Protein AF-A0A650MRQ8-F1 (afdb_monomer_lite)

Foldseek 3Di:
DDPVVVVVVVVVCVVCVCPPVVLVVVLLVQLLVLQQDADPVLRDHCVQQQWAQDPPCPPRNSDTDGDPVSNVVCCVVCVPSVCCQDPNCSHSVNSSVVSCCQDPVPLVHPCCQACNDVVGPSNCNHPVNVVVVVVVVVVVVVVVVVVVVVVVVVVVVVVVVVVVVVVVVVVVVVVVVVD

pLDDT: mean 86.74, std 8.0, range [51.81, 97.75]

Organism: NCBI:txid137838

Radius of gyration: 34.01 Å; chains: 1; bounding box: 72×33×108 Å

Secondary structure (DSSP, 8-state):
--HHHHHHHHHHHHHHTTTT-HHHHHHHHHHHHHHH--BTTTTB-TGGGTEEE-S-TTTSTT-EEE-HHHHHHHHHH-HHHHHHHHHSTTSHHHHHHHHHIIIIISTT-HHHHHH--TTSTTTTTSHHHHHHHHHHHHHHHHHHHHHHHHHHHHHHHHHHHHHHHHHHHHHHHHHHH--

Structure (mmCIF, N/CA/C/O backbone):
data_AF-A0A650MRQ8-F1
#
_entry.id   AF-A0A650MRQ8-F1
#
loop_
_atom_site.group_PDB
_atom_site.id
_atom_site.type_symbol
_atom_site.label_atom_id
_atom_site.label_alt_id
_atom_site.label_comp_id
_atom_site.label_asym_id
_atom_site.label_entity_id
_atom_site.label_seq_id
_atom_site.pdbx_PDB_ins_code
_atom_site.Cartn_x
_atom_site.Cartn_y
_atom_site.Cartn_z
_atom_site.occupancy
_atom_site.B_iso_or_equiv
_atom_site.auth_seq_id
_atom_site.auth_comp_id
_atom_site.auth_asym_id
_atom_site.auth_atom_id
_atom_site.pdbx_PDB_model_num
ATOM 1 N N . MET A 1 1 ? -9.925 1.455 -35.406 1.00 59.16 1 MET A N 1
ATOM 2 C CA . MET A 1 1 ? -10.640 1.246 -34.131 1.00 59.16 1 MET A CA 1
ATOM 3 C C . MET A 1 1 ? -11.692 2.329 -34.055 1.00 59.16 1 MET A C 1
ATOM 5 O O . MET A 1 1 ? -11.349 3.462 -34.367 1.00 59.16 1 MET A O 1
ATOM 9 N N . SER A 1 2 ? -12.947 1.992 -33.774 1.00 73.56 2 SER A N 1
ATOM 10 C CA . SER A 1 2 ? -13.972 3.020 -33.570 1.00 73.56 2 SER A CA 1
ATOM 11 C C . SER A 1 2 ? -13.848 3.602 -32.161 1.00 73.56 2 SER A C 1
ATOM 13 O O . SER A 1 2 ? -13.494 2.884 -31.225 1.00 73.56 2 SER A O 1
ATOM 15 N N . ASP A 1 3 ? -14.159 4.884 -31.989 1.00 75.38 3 ASP A N 1
ATOM 16 C CA . ASP A 1 3 ? -14.062 5.565 -30.689 1.00 75.38 3 ASP A CA 1
ATOM 17 C C . ASP A 1 3 ? -14.896 4.865 -29.597 1.00 75.38 3 ASP A C 1
ATOM 19 O O . ASP A 1 3 ? -14.503 4.815 -28.434 1.00 75.38 3 ASP A O 1
ATOM 23 N N . SER A 1 4 ? -15.998 4.204 -29.981 1.00 79.12 4 SER A N 1
ATOM 24 C CA . SER A 1 4 ? -16.834 3.403 -29.073 1.00 79.12 4 SER A CA 1
ATOM 25 C C . SER A 1 4 ? -16.131 2.149 -28.532 1.00 79.12 4 SER A C 1
ATOM 27 O O . SER A 1 4 ? -16.379 1.730 -27.398 1.00 79.12 4 SER A O 1
ATOM 29 N N . GLU A 1 5 ? -15.259 1.525 -29.324 1.00 77.81 5 GLU A N 1
ATOM 30 C CA . GLU A 1 5 ? -14.470 0.369 -28.883 1.00 77.81 5 GLU A CA 1
ATOM 31 C C . GLU A 1 5 ? -13.344 0.797 -27.943 1.00 77.81 5 GLU A C 1
ATOM 33 O O . GLU A 1 5 ? -13.083 0.103 -26.960 1.00 77.81 5 GLU A O 1
ATOM 38 N N . ILE A 1 6 ? -12.726 1.952 -28.207 1.00 75.56 6 ILE A N 1
ATOM 39 C CA . ILE A 1 6 ? -11.700 2.544 -27.342 1.00 75.56 6 ILE A CA 1
ATOM 40 C C . ILE A 1 6 ? -12.311 2.876 -25.979 1.00 75.56 6 ILE A C 1
ATOM 42 O O . ILE A 1 6 ? -11.815 2.399 -24.963 1.00 75.56 6 ILE A O 1
ATOM 46 N N . GLU A 1 7 ? -13.454 3.563 -25.949 1.00 83.38 7 GLU A N 1
ATOM 47 C CA . GLU A 1 7 ? -14.122 3.934 -24.697 1.00 83.38 7 GLU A CA 1
ATOM 48 C C . GLU A 1 7 ? -14.546 2.702 -23.872 1.00 83.38 7 GLU A C 1
ATOM 50 O O . GLU A 1 7 ? -14.397 2.663 -22.647 1.00 83.38 7 GLU A O 1
ATOM 55 N N . LYS A 1 8 ? -15.048 1.646 -24.531 1.00 84.75 8 LYS A N 1
ATOM 56 C CA . LYS A 1 8 ? -15.390 0.381 -23.857 1.00 84.75 8 LYS A CA 1
ATOM 57 C C . LYS A 1 8 ? -14.160 -0.318 -23.284 1.00 84.75 8 LYS A C 1
ATOM 59 O O . LYS A 1 8 ? -14.241 -0.871 -22.184 1.00 84.75 8 LYS A O 1
ATOM 64 N N . LEU A 1 9 ? -13.046 -0.324 -24.014 1.00 82.12 9 LEU A N 1
ATOM 65 C CA . LEU A 1 9 ? -11.793 -0.916 -23.551 1.00 82.12 9 LEU A CA 1
ATOM 66 C C . LEU A 1 9 ? -11.188 -0.117 -22.395 1.00 82.12 9 LEU A C 1
ATOM 68 O O . LEU A 1 9 ? -10.756 -0.730 -21.423 1.00 82.12 9 LEU A O 1
ATOM 72 N N . GLU A 1 10 ? -11.236 1.213 -22.439 1.00 77.44 10 GLU A N 1
ATOM 73 C CA . GLU A 1 10 ? -10.787 2.086 -21.350 1.00 77.44 10 GLU A CA 1
ATOM 74 C C . GLU A 1 10 ? -11.612 1.878 -20.081 1.00 77.44 10 GLU A C 1
ATOM 76 O O . GLU A 1 10 ? -11.046 1.615 -19.019 1.00 77.44 10 GLU A O 1
ATOM 81 N N . LYS A 1 11 ? -12.949 1.883 -20.184 1.00 80.50 11 LYS A N 1
ATOM 82 C CA . LYS A 1 11 ? -13.833 1.586 -19.045 1.00 80.50 11 LYS A CA 1
ATOM 83 C C . LYS A 1 11 ? -13.533 0.213 -18.451 1.00 80.50 11 LYS A C 1
ATOM 85 O O . LYS A 1 11 ? -13.416 0.068 -17.235 1.00 80.50 11 LYS A O 1
ATOM 90 N N . LYS A 1 12 ? -13.359 -0.807 -19.294 1.00 77.50 12 LYS A N 1
ATOM 91 C CA . LYS A 1 12 ? -13.051 -2.164 -18.829 1.00 77.50 12 LYS A CA 1
ATOM 92 C C . LYS A 1 12 ? -11.662 -2.252 -18.188 1.00 77.50 12 LYS A C 1
ATOM 94 O O . LYS A 1 12 ? -11.525 -2.899 -17.151 1.00 77.50 12 LYS A O 1
ATOM 99 N N . ALA A 1 13 ? -10.660 -1.574 -18.741 1.00 74.12 13 ALA A N 1
ATOM 100 C CA . ALA A 1 13 ? -9.322 -1.494 -18.162 1.00 74.12 13 ALA A CA 1
ATOM 101 C C . ALA A 1 13 ? -9.339 -0.800 -16.787 1.00 74.12 13 ALA A C 1
ATOM 103 O O . ALA A 1 13 ? -8.726 -1.297 -15.844 1.00 74.12 13 ALA A O 1
ATOM 104 N N . GLN A 1 14 ? -10.118 0.275 -16.633 1.00 72.62 14 GLN A N 1
ATOM 105 C CA . GLN A 1 14 ? -10.279 0.992 -15.363 1.00 72.62 14 GLN A CA 1
ATOM 106 C C . GLN A 1 14 ? -10.925 0.126 -14.273 1.00 72.62 14 GLN A C 1
ATOM 108 O O . GLN A 1 14 ? -10.458 0.139 -13.136 1.00 72.62 14 GLN A O 1
ATOM 113 N N . THR A 1 15 ? -11.931 -0.698 -14.604 1.00 74.31 15 THR A N 1
ATOM 114 C CA . THR A 1 15 ? -12.561 -1.606 -13.617 1.00 74.31 15 THR A CA 1
ATOM 115 C C . THR A 1 15 ? -11.615 -2.678 -13.063 1.00 74.31 15 THR A C 1
ATOM 117 O O . THR A 1 15 ? -11.895 -3.271 -12.022 1.00 74.31 15 THR A O 1
ATOM 120 N N . GLY A 1 16 ? -10.503 -2.949 -13.753 1.00 74.06 16 GLY A N 1
ATOM 121 C CA . GLY A 1 16 ? -9.532 -3.978 -13.383 1.00 74.06 16 GLY A CA 1
ATOM 122 C C . GLY A 1 16 ? -8.241 -3.452 -12.763 1.00 74.06 16 GLY A C 1
ATOM 123 O O . GLY A 1 16 ? -7.461 -4.264 -12.276 1.00 74.06 16 GLY A O 1
ATOM 124 N N . LEU A 1 17 ? -8.005 -2.137 -12.764 1.00 77.19 17 LEU A N 1
ATOM 125 C CA . LEU A 1 17 ? -6.684 -1.571 -12.471 1.00 77.19 17 LEU A CA 1
ATOM 126 C C . LEU A 1 17 ? -6.164 -1.934 -11.073 1.00 77.19 17 LEU A C 1
ATOM 128 O O . LEU A 1 17 ? -4.979 -2.192 -10.898 1.00 77.19 17 LEU A O 1
ATOM 132 N N . LEU A 1 18 ? -7.069 -1.988 -10.096 1.00 81.06 18 LEU A N 1
ATOM 133 C CA . LEU A 1 18 ? -6.774 -2.349 -8.706 1.00 81.06 18 LEU A CA 1
ATOM 134 C C . LEU A 1 18 ? -7.295 -3.745 -8.338 1.00 81.06 18 LEU A C 1
ATOM 136 O O . LEU A 1 18 ? -7.202 -4.183 -7.190 1.00 81.06 18 LEU A O 1
ATOM 140 N N . LYS A 1 19 ? -7.879 -4.461 -9.304 1.00 78.44 19 LYS A N 1
ATOM 141 C CA . LYS A 1 19 ? -8.434 -5.789 -9.065 1.00 78.44 19 LYS A CA 1
ATOM 142 C C . LYS A 1 19 ? -7.295 -6.748 -8.736 1.00 78.44 19 LYS A C 1
ATOM 144 O O . LYS A 1 19 ? -6.316 -6.832 -9.469 1.00 78.44 19 LYS A O 1
ATOM 149 N N . ASN A 1 20 ? -7.462 -7.515 -7.661 1.00 80.31 20 ASN A N 1
ATOM 150 C 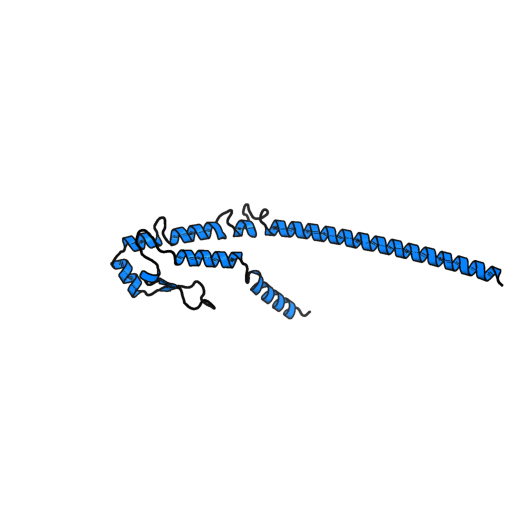CA . ASN A 1 20 ? -6.457 -8.437 -7.125 1.00 80.31 20 ASN A CA 1
ATOM 151 C C . ASN A 1 20 ? -5.161 -7.778 -6.639 1.00 80.31 20 ASN A C 1
ATOM 153 O O . ASN A 1 20 ? -4.210 -8.514 -6.354 1.00 80.31 20 ASN A O 1
ATOM 157 N N . ASP A 1 21 ? -5.120 -6.455 -6.4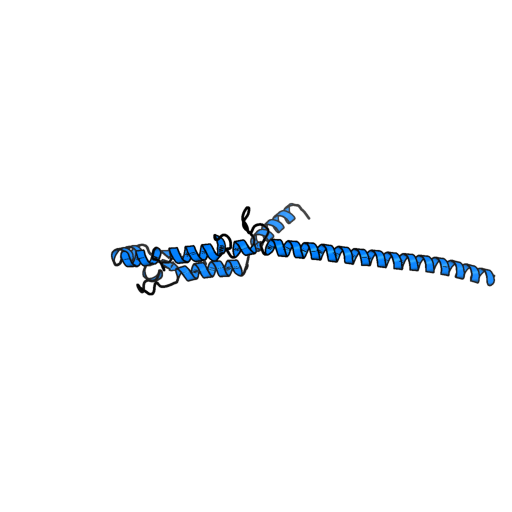69 1.00 85.94 21 ASP A N 1
ATOM 158 C CA . ASP A 1 21 ? -3.998 -5.823 -5.785 1.00 85.94 21 ASP A CA 1
ATOM 159 C C . ASP A 1 21 ? -3.825 -6.495 -4.412 1.00 85.94 21 ASP A C 1
ATOM 161 O O . ASP A 1 21 ? -4.759 -6.588 -3.609 1.00 85.94 21 ASP A O 1
ATOM 165 N N . SER A 1 22 ? -2.660 -7.107 -4.198 1.00 87.31 22 SER A N 1
ATOM 166 C CA . SER A 1 22 ? -2.399 -7.895 -2.992 1.00 87.31 22 SER A CA 1
ATOM 167 C C . SER A 1 22 ? -2.381 -7.015 -1.754 1.00 87.31 22 SER A C 1
ATOM 169 O O . SER A 1 22 ? -2.783 -7.457 -0.686 1.00 87.31 22 SER A O 1
ATOM 171 N N . TYR A 1 23 ? -1.938 -5.767 -1.897 1.00 87.94 23 TYR A N 1
ATOM 172 C CA . TYR A 1 23 ? -1.869 -4.835 -0.793 1.00 87.94 23 TYR A CA 1
ATOM 173 C C . TYR A 1 23 ? -3.270 -4.370 -0.373 1.00 87.94 23 TYR A C 1
ATOM 175 O O . TYR A 1 23 ? -3.578 -4.406 0.814 1.00 87.94 23 TYR A O 1
ATOM 183 N N . LEU A 1 24 ? -4.143 -4.004 -1.317 1.00 88.69 24 LEU A N 1
ATOM 184 C CA . LEU A 1 24 ? -5.525 -3.615 -1.006 1.00 88.69 24 LEU A CA 1
ATOM 185 C C . LEU A 1 24 ? -6.334 -4.770 -0.413 1.00 88.69 24 LEU A C 1
ATOM 187 O O . LEU A 1 24 ? -7.133 -4.543 0.493 1.00 88.69 24 LEU A O 1
ATOM 191 N N . ARG A 1 25 ? -6.107 -6.002 -0.885 1.00 88.12 25 ARG A N 1
ATOM 192 C CA . ARG A 1 25 ? -6.708 -7.197 -0.276 1.00 88.12 25 ARG A CA 1
ATOM 193 C C . ARG A 1 25 ? -6.240 -7.389 1.162 1.00 88.12 25 ARG A C 1
ATOM 195 O O . ARG A 1 25 ? -7.083 -7.466 2.044 1.00 88.12 25 ARG A O 1
ATOM 202 N N . ASN A 1 26 ? -4.929 -7.357 1.399 1.00 89.50 26 ASN A N 1
ATOM 203 C CA . ASN A 1 26 ? -4.382 -7.479 2.751 1.00 89.50 26 ASN A CA 1
ATOM 204 C C . ASN A 1 26 ? -4.891 -6.362 3.670 1.00 89.50 26 ASN A C 1
ATOM 206 O O . ASN A 1 26 ? -5.280 -6.637 4.793 1.00 89.50 26 ASN A O 1
ATOM 210 N N . PHE A 1 27 ? -4.963 -5.120 3.184 1.00 90.88 27 PHE A N 1
ATOM 211 C CA . PHE A 1 27 ? -5.512 -4.010 3.960 1.00 90.88 27 PHE A CA 1
ATOM 212 C C . PHE A 1 27 ? -6.981 -4.250 4.346 1.00 90.88 27 PHE A C 1
ATOM 214 O O . PHE A 1 27 ? -7.354 -4.060 5.502 1.00 90.88 27 PHE A O 1
ATOM 221 N N . ALA A 1 28 ? -7.819 -4.699 3.407 1.00 89.31 28 ALA A N 1
ATOM 222 C CA . ALA A 1 28 ? -9.203 -5.052 3.715 1.00 89.31 28 ALA A CA 1
ATOM 223 C C . ALA A 1 28 ? -9.287 -6.204 4.735 1.00 89.31 28 ALA A C 1
ATOM 225 O O . ALA A 1 28 ? -10.111 -6.153 5.648 1.00 89.31 28 ALA A O 1
ATOM 226 N N . ASP A 1 29 ? -8.416 -7.207 4.617 1.00 88.31 29 ASP A N 1
ATOM 227 C CA . ASP A 1 29 ? -8.350 -8.336 5.545 1.00 88.31 29 ASP A CA 1
ATOM 228 C C . ASP A 1 29 ? -7.882 -7.911 6.948 1.00 88.31 29 ASP A C 1
ATOM 230 O O . ASP A 1 29 ? -8.484 -8.334 7.933 1.00 88.31 29 ASP A O 1
ATOM 234 N N . ASP A 1 30 ? -6.902 -7.011 7.062 1.00 90.00 30 ASP A N 1
ATOM 235 C CA . ASP A 1 30 ? -6.425 -6.451 8.336 1.00 90.00 30 ASP A CA 1
ATOM 236 C C . ASP A 1 30 ? -7.535 -5.651 9.049 1.00 90.00 30 ASP A C 1
ATOM 238 O O . ASP A 1 30 ? -7.745 -5.768 10.266 1.00 90.00 30 ASP A O 1
ATOM 242 N N . MET A 1 31 ? -8.317 -4.881 8.284 1.00 89.62 31 MET A N 1
ATOM 243 C CA . MET A 1 31 ? -9.486 -4.159 8.801 1.00 89.62 31 MET A CA 1
ATOM 244 C C . MET A 1 31 ? -10.572 -5.121 9.296 1.00 89.62 31 MET A C 1
ATOM 246 O O . MET A 1 31 ? -11.121 -4.932 10.384 1.00 89.62 31 MET A O 1
ATOM 250 N N . LYS A 1 32 ? -10.854 -6.189 8.541 1.00 87.62 32 LYS A N 1
ATOM 251 C CA . LYS A 1 32 ? -11.800 -7.233 8.957 1.00 87.62 32 LYS A CA 1
ATOM 252 C C . LYS A 1 32 ? -11.323 -7.970 10.203 1.00 87.62 32 LYS A C 1
ATOM 254 O O . LYS A 1 32 ? -12.114 -8.183 11.119 1.00 87.62 32 LYS A O 1
ATOM 259 N N . LEU A 1 33 ? -10.042 -8.326 10.263 1.00 86.69 33 LEU A N 1
ATOM 260 C CA . LEU A 1 33 ? -9.462 -9.018 11.406 1.00 86.69 33 LEU A CA 1
ATOM 261 C C . LEU A 1 33 ? -9.625 -8.181 12.675 1.00 86.69 33 LEU A C 1
ATOM 263 O O . LEU A 1 33 ? -10.035 -8.715 13.704 1.00 86.69 33 LEU A O 1
ATOM 267 N N . THR A 1 34 ? -9.409 -6.866 12.579 1.00 87.62 34 THR A N 1
ATOM 268 C CA . THR A 1 34 ? -9.594 -5.928 13.696 1.00 87.62 34 THR A CA 1
ATOM 269 C C . THR A 1 34 ? -11.001 -6.014 14.295 1.00 87.62 34 THR A C 1
ATOM 271 O O . THR A 1 34 ? -11.140 -6.077 15.518 1.00 87.62 34 THR A O 1
ATOM 274 N N . MET A 1 35 ? -12.034 -6.097 13.451 1.00 83.69 35 MET A N 1
ATOM 275 C CA . MET A 1 35 ? -13.431 -6.256 13.877 1.00 83.69 35 MET A CA 1
ATOM 276 C C . MET A 1 35 ? -13.702 -7.607 14.557 1.00 83.69 35 MET A C 1
ATOM 278 O O . MET A 1 35 ? -14.554 -7.699 15.432 1.00 83.69 35 MET A O 1
ATOM 282 N N . THR A 1 36 ? -12.963 -8.658 14.207 1.00 77.62 36 THR A N 1
ATOM 283 C CA . THR A 1 36 ? -13.108 -9.983 14.838 1.00 77.62 36 THR A CA 1
ATOM 284 C C . THR A 1 36 ? -12.290 -10.150 16.123 1.00 77.62 36 THR A C 1
ATOM 286 O O . THR A 1 36 ? -12.403 -11.175 16.794 1.00 77.62 36 THR A O 1
AT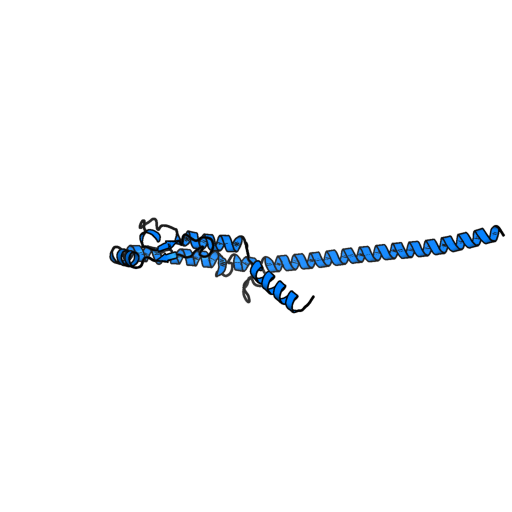OM 289 N N . THR A 1 37 ? -11.459 -9.166 16.495 1.00 70.00 37 THR A N 1
ATOM 290 C CA . THR A 1 37 ? -10.626 -9.287 17.699 1.00 70.00 37 THR A CA 1
ATOM 291 C C . THR A 1 37 ? -11.461 -9.224 18.980 1.00 70.00 37 THR A C 1
ATOM 293 O O . THR A 1 37 ? -12.278 -8.328 19.179 1.00 70.00 37 THR A O 1
ATOM 296 N N . MET A 1 38 ? -11.236 -10.190 19.873 1.00 68.69 38 MET A N 1
ATOM 297 C CA . MET A 1 38 ? -11.818 -10.204 21.215 1.00 68.69 38 MET A CA 1
ATOM 298 C C . MET A 1 38 ? -11.054 -9.242 22.125 1.00 68.69 38 MET A C 1
ATOM 300 O O . MET A 1 38 ? -9.827 -9.138 22.043 1.00 68.69 38 MET A O 1
ATOM 304 N N . LEU A 1 39 ? -11.764 -8.569 23.030 1.00 67.06 39 LEU A N 1
ATOM 305 C CA . LEU A 1 39 ? -11.114 -7.761 24.052 1.00 67.06 39 LEU A CA 1
ATOM 306 C C . LEU A 1 39 ? -10.787 -8.643 25.260 1.00 67.06 39 LEU A C 1
ATOM 308 O O . LEU A 1 39 ? -11.667 -9.033 26.025 1.00 67.06 39 LEU A O 1
ATOM 312 N N . GLU A 1 40 ? -9.504 -8.980 25.416 1.00 63.53 40 GLU A N 1
ATOM 313 C CA . GLU A 1 40 ? -9.024 -9.963 26.400 1.00 63.53 40 GLU A CA 1
ATOM 314 C C . GLU A 1 40 ? -9.432 -9.635 27.843 1.00 63.53 40 GLU A C 1
ATOM 316 O O . GLU A 1 40 ? -9.727 -10.534 28.625 1.00 63.53 40 GLU A O 1
ATOM 321 N N . LYS A 1 41 ? -9.502 -8.344 28.196 1.00 60.62 41 LYS A N 1
ATOM 322 C CA . LYS A 1 41 ? -9.853 -7.888 29.550 1.00 60.62 41 LYS A CA 1
ATOM 323 C C . LYS A 1 41 ? -11.315 -8.106 29.934 1.00 60.62 41 LYS A C 1
ATOM 325 O O . LYS A 1 41 ? -11.592 -8.267 31.118 1.00 60.62 41 LYS A O 1
ATOM 330 N N . SER A 1 42 ? -12.239 -8.069 28.977 1.00 64.06 42 SER A N 1
ATOM 331 C CA . SER A 1 42 ? -13.678 -8.229 29.232 1.00 64.06 42 SER A CA 1
ATOM 332 C C . SER A 1 42 ? -14.232 -9.554 28.706 1.00 64.06 42 SER A C 1
ATOM 334 O O . SER A 1 42 ? -15.355 -9.918 29.044 1.00 64.06 42 SER A O 1
ATOM 336 N N . GLY A 1 43 ? -13.476 -10.285 27.876 1.00 69.56 43 GLY A N 1
ATOM 337 C CA . GLY A 1 43 ? -13.937 -11.509 27.213 1.00 69.56 43 GLY A CA 1
ATOM 338 C C . GLY A 1 43 ? -15.102 -11.279 26.239 1.00 69.56 43 GLY A C 1
ATOM 339 O O . GLY A 1 43 ? -15.730 -12.246 25.790 1.00 69.56 43 GLY A O 1
ATOM 340 N N . LEU A 1 44 ? -15.409 -10.013 25.933 1.00 77.38 44 LEU A N 1
ATOM 341 C CA . LEU A 1 44 ? -16.448 -9.598 24.999 1.00 77.38 44 LEU A CA 1
ATOM 342 C C . LEU A 1 44 ? -15.889 -9.594 23.572 1.00 77.38 44 LEU A C 1
ATOM 344 O O . LEU A 1 44 ? -14.756 -9.175 23.321 1.00 77.38 44 LEU A O 1
ATOM 348 N N . SER A 1 45 ? -16.707 -10.068 22.639 1.00 83.19 45 SER A N 1
ATOM 349 C CA . SER A 1 45 ? -16.470 -10.009 21.197 1.00 83.19 45 SER A CA 1
ATOM 350 C C . SER A 1 45 ? -17.688 -9.390 20.515 1.00 83.19 45 SER A C 1
ATOM 352 O O . SER A 1 45 ? -18.779 -9.399 21.087 1.00 83.19 45 SER A O 1
ATOM 354 N N . LEU A 1 46 ? -17.513 -8.879 19.293 1.00 85.75 46 LEU A N 1
ATOM 355 C CA . LEU A 1 46 ? -18.616 -8.328 18.498 1.00 85.75 46 LEU A CA 1
ATOM 356 C C . LEU A 1 46 ? -19.761 -9.335 18.310 1.00 85.75 46 LEU A C 1
ATOM 358 O O . LEU A 1 46 ? -20.925 -8.988 18.483 1.00 85.75 46 LEU A O 1
ATOM 362 N N . GLU A 1 47 ? -19.430 -10.602 18.072 1.00 86.50 47 GLU A N 1
ATOM 363 C CA . GLU A 1 47 ? -20.426 -11.665 17.890 1.00 86.50 47 GLU A CA 1
ATOM 364 C C . GLU A 1 47 ? -21.295 -11.866 19.141 1.00 86.50 47 GLU A C 1
ATOM 366 O O . GLU A 1 47 ? -22.513 -12.019 19.049 1.00 86.50 47 GLU A O 1
ATOM 371 N N . LYS A 1 48 ? -20.690 -11.791 20.338 1.00 84.94 48 LYS A N 1
ATOM 372 C CA . LYS A 1 48 ? -21.415 -11.932 21.613 1.00 84.94 48 LYS A CA 1
ATOM 373 C C . LYS A 1 48 ? -22.410 -10.803 21.862 1.00 84.94 48 LYS A C 1
ATOM 375 O O . LYS A 1 48 ? -23.356 -11.005 22.613 1.00 84.94 48 LYS A O 1
ATOM 380 N N . ILE A 1 49 ? -22.200 -9.645 21.243 1.00 88.25 49 ILE A N 1
ATOM 381 C CA . ILE A 1 49 ? -23.064 -8.468 21.383 1.00 88.25 49 ILE A CA 1
ATOM 382 C C . ILE A 1 49 ? -24.003 -8.303 20.179 1.00 88.25 49 ILE A C 1
ATOM 384 O O . ILE A 1 49 ? -24.588 -7.243 19.999 1.00 88.25 49 ILE A O 1
ATOM 388 N N . GLY A 1 50 ? -24.138 -9.334 19.338 1.00 87.00 50 GLY A N 1
ATOM 389 C CA . GLY A 1 50 ? -25.066 -9.336 18.206 1.00 87.00 50 GLY A CA 1
ATOM 390 C C . GLY A 1 50 ? -24.510 -8.760 16.903 1.00 87.00 50 GLY A C 1
ATOM 391 O O . GLY A 1 50 ? -25.263 -8.628 15.943 1.00 87.00 50 GLY A O 1
ATOM 392 N N . ILE A 1 51 ? -23.217 -8.438 16.821 1.00 89.50 51 ILE A N 1
ATOM 393 C CA . ILE A 1 51 ? -22.575 -7.952 15.593 1.00 89.50 51 ILE A CA 1
ATOM 394 C C . ILE A 1 51 ? -21.810 -9.109 14.950 1.00 89.50 51 ILE A C 1
ATOM 396 O O . ILE A 1 51 ? -20.705 -9.454 15.369 1.00 89.50 51 ILE A O 1
ATOM 400 N N . ASN A 1 52 ? -22.401 -9.703 13.916 1.00 88.25 52 ASN A N 1
ATOM 401 C CA . ASN A 1 52 ? -21.876 -10.901 13.261 1.00 88.25 52 ASN A CA 1
ATOM 402 C C . ASN A 1 52 ? -21.359 -10.582 11.855 1.00 88.25 52 ASN A C 1
ATOM 404 O O . ASN A 1 52 ? -21.988 -9.791 11.148 1.00 88.25 52 ASN A O 1
ATOM 408 N N . PRO A 1 53 ? -20.242 -11.182 11.413 1.00 86.81 53 PRO A N 1
ATOM 409 C CA . PRO A 1 53 ? -19.811 -11.071 10.026 1.00 86.81 53 PRO A CA 1
ATOM 410 C C . PRO A 1 53 ? -20.830 -11.739 9.093 1.00 86.81 53 PRO A C 1
ATOM 412 O O . PRO A 1 53 ? -21.405 -12.775 9.419 1.00 86.81 53 PRO A O 1
ATOM 415 N N . VAL A 1 54 ? -21.037 -11.155 7.914 1.00 88.12 54 VAL A N 1
ATOM 416 C CA . VAL A 1 54 ? -21.872 -11.757 6.867 1.00 88.12 54 VAL A CA 1
ATOM 417 C C . VAL A 1 54 ? -21.187 -13.008 6.302 1.00 88.12 54 VAL A C 1
ATOM 419 O O . VAL A 1 54 ? -19.997 -12.979 5.990 1.00 88.12 54 VAL A O 1
ATOM 422 N N . GLU A 1 55 ? -21.947 -14.094 6.132 1.00 84.44 55 GLU A N 1
ATOM 423 C CA . GLU A 1 55 ? -21.447 -15.366 5.582 1.00 84.44 55 GLU A CA 1
ATOM 424 C C . GLU A 1 55 ? -21.136 -15.302 4.075 1.00 84.44 55 GLU A C 1
ATOM 426 O O . GLU A 1 55 ? -20.326 -16.077 3.567 1.00 84.44 55 GLU A O 1
ATOM 431 N N . ASP A 1 56 ? -21.765 -14.382 3.334 1.00 85.94 56 ASP A N 1
ATOM 432 C CA . ASP A 1 56 ? -21.487 -14.189 1.910 1.00 85.94 56 ASP A CA 1
ATOM 433 C C . ASP A 1 56 ? -20.157 -13.452 1.675 1.00 85.94 56 ASP A C 1
ATOM 435 O O . ASP A 1 56 ? -20.082 -12.228 1.538 1.00 85.94 56 ASP A O 1
ATOM 439 N N . TYR A 1 57 ? -19.094 -14.238 1.532 1.00 81.12 57 TYR A N 1
ATOM 440 C CA . TYR A 1 57 ? -17.756 -13.767 1.173 1.00 81.12 57 TYR A CA 1
ATOM 441 C C . TYR A 1 57 ? -17.573 -13.445 -0.320 1.00 81.12 57 TYR A C 1
ATOM 443 O O . TYR A 1 57 ? -16.488 -13.017 -0.716 1.00 81.12 57 TYR A O 1
ATOM 451 N N . SER A 1 58 ? -18.583 -13.659 -1.168 1.00 80.62 58 SER A N 1
ATOM 452 C CA . SER A 1 58 ? -18.472 -13.437 -2.615 1.00 80.62 58 SER A CA 1
ATOM 453 C C . SER A 1 58 ? -18.885 -12.027 -3.025 1.00 80.62 58 SER A C 1
ATOM 455 O O . SER A 1 58 ? -18.186 -11.397 -3.822 1.00 80.62 58 SER A O 1
ATOM 457 N N . THR A 1 59 ? -19.977 -11.507 -2.455 1.00 80.75 59 THR A N 1
ATOM 458 C CA . THR A 1 59 ? -20.488 -10.167 -2.786 1.00 80.75 59 THR A CA 1
ATOM 459 C C . THR A 1 59 ? -20.545 -9.219 -1.594 1.00 80.75 59 THR A C 1
ATOM 461 O O . THR A 1 59 ? -20.494 -8.006 -1.787 1.00 80.75 59 THR A O 1
ATOM 464 N N . GLN A 1 60 ? -20.573 -9.749 -0.369 1.00 82.25 60 GLN A N 1
ATOM 465 C CA . GLN A 1 60 ? -20.740 -8.981 0.870 1.00 82.25 60 GLN A CA 1
ATOM 466 C C . GLN A 1 60 ? -19.546 -9.136 1.823 1.00 82.25 60 GLN A C 1
ATOM 468 O O . GLN A 1 60 ? -19.647 -8.911 3.030 1.00 82.25 60 GLN A O 1
ATOM 473 N N . ASN A 1 61 ? -18.383 -9.490 1.274 1.00 81.25 61 ASN A N 1
ATOM 474 C CA . ASN A 1 61 ? -17.172 -9.722 2.044 1.00 81.25 61 ASN A CA 1
ATOM 475 C C . ASN A 1 61 ? -16.775 -8.487 2.871 1.00 81.25 61 ASN A C 1
ATOM 477 O O . ASN A 1 61 ? -16.436 -7.445 2.314 1.00 81.25 61 ASN A O 1
ATOM 481 N N . GLY A 1 62 ? -16.762 -8.631 4.198 1.00 78.94 62 GLY A N 1
ATOM 482 C CA . GLY A 1 62 ? -16.413 -7.546 5.122 1.00 78.94 62 GLY A CA 1
ATOM 483 C C . GLY A 1 62 ? -17.596 -6.734 5.640 1.00 78.94 62 GLY A C 1
ATOM 484 O O . GLY A 1 62 ? -17.380 -5.811 6.421 1.00 78.94 62 GLY A O 1
ATOM 485 N N . LEU A 1 63 ? -18.827 -7.083 5.258 1.00 87.81 63 LEU A N 1
ATOM 486 C CA . LEU A 1 63 ? -20.026 -6.558 5.900 1.00 87.81 63 LEU A CA 1
ATOM 487 C C . LEU A 1 63 ? -20.340 -7.314 7.195 1.00 87.81 63 LEU A C 1
ATOM 489 O O . LEU A 1 63 ? -19.976 -8.479 7.369 1.00 87.81 63 LEU A O 1
ATOM 493 N N . PHE A 1 64 ? -21.046 -6.626 8.088 1.00 89.00 64 PHE A N 1
ATOM 494 C CA . PHE A 1 64 ? -21.523 -7.158 9.358 1.00 89.00 64 PHE A CA 1
ATOM 495 C C . PHE A 1 64 ? -23.033 -6.945 9.462 1.00 89.00 64 PHE A C 1
ATOM 497 O O . PHE A 1 64 ? -23.546 -5.895 9.072 1.00 89.00 64 PHE A O 1
ATOM 504 N N . THR A 1 65 ? -23.736 -7.937 9.997 1.00 91.00 65 THR A N 1
ATOM 505 C CA . THR A 1 65 ? -25.144 -7.841 10.393 1.00 91.00 65 THR A CA 1
ATOM 506 C C . THR A 1 65 ? -25.244 -7.513 11.873 1.00 91.00 65 THR A C 1
ATOM 508 O O . THR A 1 65 ? -24.437 -8.006 12.663 1.00 91.00 65 THR A O 1
ATOM 511 N N . ILE A 1 66 ? -26.257 -6.734 12.245 1.00 92.75 66 ILE A N 1
ATOM 512 C CA . ILE A 1 66 ? -26.493 -6.313 13.625 1.00 92.75 66 ILE A CA 1
ATOM 513 C C . ILE A 1 66 ? -27.834 -6.882 14.091 1.00 92.75 66 ILE A C 1
ATOM 515 O O . ILE A 1 66 ? -28.862 -6.647 13.463 1.00 92.75 66 ILE A O 1
ATOM 519 N N . ASP A 1 67 ? -27.798 -7.635 15.184 1.00 94.06 67 ASP A N 1
ATOM 520 C CA . ASP A 1 67 ? -28.958 -8.061 15.964 1.00 94.06 67 ASP A CA 1
ATOM 521 C C . ASP A 1 67 ? -29.228 -6.993 17.035 1.00 94.06 67 ASP A C 1
ATOM 523 O O . ASP A 1 67 ? -28.536 -6.928 18.054 1.00 94.06 67 ASP A O 1
ATOM 527 N N . GLU A 1 68 ? -30.178 -6.099 16.750 1.00 92.25 68 GLU A N 1
ATOM 528 C CA . GLU A 1 68 ? -30.468 -4.922 17.578 1.00 92.25 68 GLU A CA 1
ATOM 529 C C . GLU A 1 68 ? -30.920 -5.300 18.994 1.00 92.25 68 GLU A C 1
ATOM 531 O O . GLU A 1 68 ? -30.461 -4.688 19.958 1.00 92.25 68 GLU A O 1
ATOM 536 N N . ASP A 1 69 ? -31.742 -6.341 19.141 1.00 93.88 69 ASP A N 1
ATOM 537 C CA . ASP A 1 69 ? -32.264 -6.779 20.440 1.00 93.88 69 ASP A CA 1
ATOM 538 C C . ASP A 1 69 ? -31.143 -7.317 21.339 1.00 93.88 69 ASP A C 1
ATOM 540 O O . ASP A 1 69 ? -31.059 -6.983 22.528 1.00 93.88 69 ASP A O 1
ATOM 544 N N . LYS A 1 70 ? -30.230 -8.119 20.770 1.00 92.31 70 LYS A N 1
ATOM 545 C CA . LYS A 1 70 ? -29.049 -8.602 21.503 1.00 92.31 70 LYS A CA 1
ATOM 546 C C . LYS A 1 70 ? -28.085 -7.478 21.837 1.00 92.31 70 LYS A C 1
ATOM 548 O O . LYS A 1 70 ? -27.534 -7.472 22.937 1.00 92.31 70 LYS A O 1
ATOM 553 N N . LEU A 1 71 ? -27.876 -6.545 20.911 1.00 90.94 71 LEU A N 1
ATOM 554 C CA . LEU A 1 71 ? -26.989 -5.412 21.139 1.00 90.94 71 LEU A CA 1
ATOM 555 C C . LEU A 1 71 ? -27.519 -4.518 22.263 1.00 90.94 71 LEU A C 1
ATOM 557 O O . LEU A 1 71 ? -26.755 -4.157 23.156 1.00 90.94 71 LEU A O 1
ATOM 561 N N . LEU A 1 72 ? -28.816 -4.207 2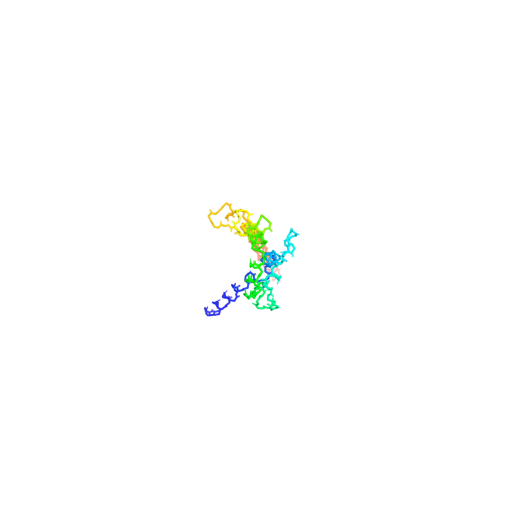2.257 1.00 91.94 72 LEU A N 1
ATOM 562 C CA . LEU A 1 72 ? -29.466 -3.441 23.321 1.00 91.94 72 LEU A CA 1
ATOM 563 C C . LEU A 1 72 ? -29.353 -4.157 24.668 1.00 91.94 72 LEU A C 1
ATOM 565 O O . LEU A 1 72 ? -28.894 -3.553 25.635 1.00 91.94 72 LEU A O 1
ATOM 569 N N . SER A 1 73 ? -29.659 -5.455 24.709 1.00 92.00 73 SER A N 1
ATOM 570 C CA . SER A 1 73 ? -29.531 -6.261 25.931 1.00 92.00 73 SER A CA 1
ATOM 571 C C . SER A 1 73 ? -28.092 -6.261 26.466 1.00 92.00 73 SER A C 1
ATOM 573 O O . SER A 1 73 ? -27.867 -6.045 27.653 1.00 92.00 73 SER A O 1
ATOM 575 N N . ALA A 1 74 ? -27.093 -6.418 25.592 1.00 88.94 74 ALA A N 1
ATOM 576 C CA . ALA A 1 74 ? -25.683 -6.395 25.981 1.00 88.94 74 ALA A CA 1
ATOM 577 C C . ALA A 1 74 ? -25.225 -5.019 26.505 1.00 88.94 74 ALA A C 1
ATOM 579 O O . ALA A 1 74 ? -24.380 -4.947 27.402 1.00 88.94 74 ALA A O 1
ATOM 580 N N . ILE A 1 75 ? -25.773 -3.927 25.959 1.00 90.06 75 ILE A N 1
ATOM 581 C CA . ILE A 1 75 ? -25.523 -2.561 26.440 1.00 90.06 75 ILE A CA 1
ATOM 582 C C . ILE A 1 75 ? -26.145 -2.350 27.822 1.00 90.06 75 ILE A C 1
ATOM 584 O O . ILE A 1 75 ? -25.506 -1.737 28.675 1.00 90.06 75 ILE A O 1
ATOM 588 N N . GLU A 1 76 ? -27.359 -2.846 28.055 1.00 91.69 76 GLU A N 1
ATOM 589 C CA . GLU A 1 76 ? -28.037 -2.739 29.352 1.00 91.69 76 GLU A CA 1
ATOM 590 C C . GLU A 1 76 ? -27.345 -3.575 30.437 1.00 91.69 76 GLU A C 1
ATOM 592 O O . GLU A 1 76 ? -27.176 -3.105 31.563 1.00 91.69 76 GLU A O 1
ATOM 597 N N . GLU A 1 77 ? -26.895 -4.786 30.100 1.00 90.25 77 GLU A N 1
ATOM 598 C CA . GLU A 1 77 ? -26.220 -5.689 31.036 1.00 90.25 77 GLU A CA 1
ATOM 599 C C . GLU A 1 77 ? -24.804 -5.225 31.407 1.00 90.25 77 GLU A C 1
ATOM 601 O O . GLU A 1 77 ? -24.385 -5.383 32.557 1.00 90.25 77 GLU A O 1
ATOM 606 N N . ASN A 1 78 ? -24.040 -4.676 30.454 1.00 86.81 78 ASN A N 1
ATOM 607 C CA . ASN A 1 78 ? -22.649 -4.280 30.689 1.00 86.81 78 ASN A CA 1
ATOM 608 C C . ASN A 1 78 ? -22.226 -3.026 29.896 1.00 86.81 78 ASN A C 1
ATOM 610 O O . ASN A 1 78 ? -21.368 -3.105 29.006 1.00 86.81 78 ASN A O 1
ATOM 614 N N . PRO A 1 79 ? -22.756 -1.841 30.240 1.00 88.94 79 PRO A N 1
ATOM 615 C CA . PRO A 1 79 ? -22.485 -0.611 29.497 1.00 88.94 79 PRO A CA 1
ATOM 616 C C . PRO A 1 79 ? -21.001 -0.218 29.520 1.00 88.94 79 PRO A C 1
ATOM 618 O O . PRO A 1 79 ? -20.456 0.215 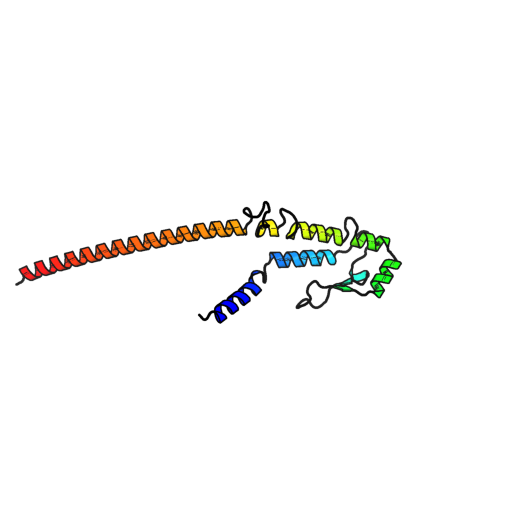28.501 1.00 88.94 79 PRO A O 1
ATOM 621 N N . ASP A 1 80 ? -20.317 -0.408 30.652 1.00 88.56 80 ASP A N 1
ATOM 622 C CA . ASP A 1 80 ? -18.891 -0.095 30.786 1.00 88.56 80 ASP A CA 1
ATOM 623 C C . ASP A 1 80 ? -18.019 -1.037 29.942 1.00 88.56 80 ASP A C 1
ATOM 625 O O . ASP A 1 80 ? -17.073 -0.591 29.288 1.00 88.56 80 ASP A O 1
ATOM 629 N N . GLY A 1 81 ? -18.362 -2.328 29.889 1.00 87.06 81 GLY A N 1
ATOM 630 C CA . GLY A 1 81 ? -17.678 -3.315 29.056 1.00 87.06 81 GLY A CA 1
ATOM 631 C C . GLY A 1 81 ? -17.831 -3.037 27.562 1.00 87.06 81 GLY A C 1
ATOM 632 O O . GLY A 1 81 ? -16.850 -3.146 26.825 1.00 87.06 81 GLY A O 1
ATOM 633 N N . ILE A 1 82 ? -19.022 -2.623 27.114 1.00 88.25 82 ILE A N 1
ATOM 634 C CA . ILE A 1 82 ? -19.261 -2.208 25.722 1.00 88.25 82 ILE A CA 1
ATOM 635 C C . ILE A 1 82 ? -18.505 -0.918 25.397 1.00 88.25 82 ILE A C 1
ATOM 637 O O . ILE A 1 82 ? -17.879 -0.805 24.341 1.00 88.25 82 ILE A O 1
ATOM 641 N N . LYS A 1 83 ? -18.504 0.054 26.312 1.00 88.56 83 LYS A N 1
ATOM 642 C CA . LYS A 1 83 ? -17.743 1.292 26.134 1.00 88.56 83 LYS A CA 1
ATOM 643 C C . LYS A 1 83 ? -16.248 1.014 25.979 1.00 88.56 83 LYS A C 1
ATOM 645 O O . LYS A 1 83 ? -15.631 1.584 25.081 1.00 88.56 83 LYS A O 1
ATOM 650 N N . GLU A 1 84 ? -15.681 0.134 26.800 1.00 88.75 84 GLU A N 1
ATOM 651 C CA . GLU A 1 84 ? -14.281 -0.284 26.670 1.00 88.75 84 GLU A CA 1
ATOM 652 C C . GLU A 1 84 ? -14.048 -1.081 25.373 1.00 88.75 84 GLU A C 1
ATOM 654 O O . GLU A 1 84 ? -13.029 -0.880 24.713 1.00 88.75 84 GLU A O 1
ATOM 659 N N . LEU A 1 85 ? -15.014 -1.908 24.946 1.00 87.81 85 LEU A N 1
ATOM 660 C CA . LEU A 1 85 ? -14.962 -2.650 23.680 1.00 87.81 85 LEU A CA 1
ATOM 661 C C . LEU A 1 85 ? -14.770 -1.750 22.462 1.00 87.81 85 LEU A C 1
ATOM 663 O O . LEU A 1 85 ? -13.916 -2.024 21.618 1.00 87.81 85 LEU A O 1
ATOM 667 N N . PHE A 1 86 ? -15.544 -0.675 22.367 1.00 88.75 86 PHE A N 1
ATOM 668 C CA . PHE A 1 86 ? -15.482 0.221 21.215 1.00 88.75 86 PHE A CA 1
ATOM 669 C C . PHE A 1 86 ? -14.444 1.326 21.382 1.00 88.75 86 PHE A C 1
ATOM 671 O O . PHE A 1 86 ? -13.633 1.538 20.482 1.00 88.75 86 PHE A O 1
ATOM 678 N N . SER A 1 87 ? -14.463 2.006 22.526 1.00 88.38 87 SER A N 1
ATOM 679 C CA . SER A 1 87 ? -13.753 3.270 22.757 1.00 88.38 87 SER A CA 1
ATOM 680 C C . SER A 1 87 ? -12.585 3.149 23.734 1.00 88.38 87 SER A C 1
ATOM 682 O O . SER A 1 87 ? -11.940 4.153 24.039 1.00 88.38 87 SER A O 1
ATOM 684 N N . GLY A 1 88 ? -12.315 1.949 24.250 1.00 86.56 88 GLY A N 1
ATOM 685 C CA . GLY A 1 88 ? -11.164 1.697 25.105 1.00 86.56 88 GLY A CA 1
ATOM 686 C C . GLY A 1 88 ? -9.841 1.922 24.376 1.00 86.56 88 GLY A C 1
ATOM 687 O O . GLY A 1 88 ? -9.769 2.030 23.144 1.00 86.56 88 GLY A O 1
ATOM 688 N N . LYS A 1 89 ? -8.753 1.945 25.147 1.00 84.12 89 LYS A N 1
ATOM 689 C CA . LYS A 1 89 ? -7.397 2.094 24.594 1.00 84.12 89 LYS A CA 1
ATOM 690 C C . LYS A 1 89 ? -7.061 0.975 23.601 1.00 84.12 89 LYS A C 1
ATOM 692 O O . LYS A 1 89 ? -6.457 1.244 22.572 1.00 84.12 89 LYS A O 1
ATOM 697 N N . ASP A 1 90 ? -7.525 -0.239 23.889 1.00 83.00 90 ASP A N 1
ATOM 698 C CA . ASP A 1 90 ? -7.406 -1.414 23.015 1.00 83.00 90 ASP A CA 1
ATOM 699 C C . ASP A 1 90 ? -8.739 -1.759 22.323 1.00 83.00 90 ASP A C 1
ATOM 701 O O . ASP A 1 90 ? -8.943 -2.888 21.855 1.00 83.00 90 ASP A O 1
ATOM 705 N N . GLY A 1 91 ? -9.651 -0.783 22.286 1.00 87.19 91 GLY A N 1
ATOM 706 C CA . GLY A 1 91 ? -10.968 -0.896 21.685 1.00 87.19 91 GLY A CA 1
ATOM 707 C C . GLY A 1 91 ? -10.911 -0.974 20.162 1.00 87.19 91 GLY A C 1
ATOM 708 O O . GLY A 1 91 ? -9.921 -0.613 19.516 1.00 87.19 91 GLY A O 1
ATOM 709 N N . ILE A 1 92 ? -12.006 -1.447 19.579 1.00 89.25 92 ILE A N 1
ATOM 710 C CA . ILE A 1 92 ? -12.122 -1.710 18.144 1.00 89.25 92 ILE A CA 1
ATOM 711 C C . ILE A 1 92 ? -11.940 -0.423 17.335 1.00 89.25 92 ILE A C 1
ATOM 713 O O . ILE A 1 92 ? -11.202 -0.426 16.354 1.00 89.25 92 ILE A O 1
ATOM 717 N N . VAL A 1 93 ? -12.533 0.697 17.763 1.00 90.06 93 VAL A N 1
ATOM 718 C CA . VAL A 1 93 ? -12.418 1.976 17.039 1.00 90.06 93 VAL A CA 1
ATOM 719 C C . VAL A 1 93 ? -10.975 2.476 17.038 1.00 90.06 93 VAL A C 1
ATOM 721 O O . VAL A 1 93 ? -10.488 2.940 16.007 1.00 90.06 93 VAL A O 1
ATOM 724 N N . THR A 1 94 ? -10.271 2.347 18.164 1.00 90.38 94 THR A N 1
ATOM 725 C CA . THR A 1 94 ? -8.864 2.748 18.280 1.00 90.38 94 THR A CA 1
ATOM 726 C C . THR A 1 94 ? -7.989 1.918 17.344 1.00 90.38 94 THR A C 1
ATOM 728 O O . THR A 1 94 ? -7.277 2.481 16.513 1.00 90.38 94 THR A O 1
ATOM 731 N N . LYS A 1 95 ? -8.124 0.587 17.380 1.00 89.81 95 LYS A N 1
ATOM 732 C CA . LYS A 1 95 ? -7.374 -0.320 16.498 1.00 89.81 95 LYS A CA 1
ATOM 733 C C . LYS A 1 95 ? -7.677 -0.088 15.018 1.00 89.81 95 LYS A C 1
ATOM 735 O O . LYS A 1 95 ? -6.757 -0.088 14.206 1.00 89.81 95 LYS A O 1
ATOM 740 N N . LEU A 1 96 ? -8.942 0.145 14.659 1.00 91.12 96 LEU A N 1
ATOM 741 C CA . LEU A 1 96 ? -9.328 0.472 13.282 1.00 91.12 96 LEU A CA 1
ATOM 742 C C . LEU A 1 96 ? -8.718 1.799 12.834 1.00 91.12 96 LEU A C 1
ATOM 744 O O . LEU A 1 96 ? -8.245 1.900 11.706 1.00 91.12 96 LEU A O 1
ATOM 748 N N . SER A 1 97 ? -8.710 2.808 13.706 1.00 92.25 97 SER A N 1
ATOM 749 C CA . SER A 1 97 ? -8.087 4.105 13.427 1.00 92.25 97 SER A CA 1
ATOM 750 C C . SER A 1 97 ? -6.583 3.965 13.202 1.00 92.25 97 SER A C 1
ATOM 752 O O . SER A 1 97 ? -6.045 4.548 12.261 1.00 92.25 97 SER A O 1
ATOM 754 N N . ASP A 1 98 ? -5.908 3.161 14.020 1.00 92.00 98 ASP A N 1
ATOM 755 C CA . ASP A 1 98 ? -4.472 2.923 13.899 1.00 92.00 98 ASP A CA 1
ATOM 756 C C . ASP A 1 98 ? -4.129 2.136 12.629 1.00 92.00 98 ASP A C 1
ATOM 758 O O . ASP A 1 98 ? -3.237 2.549 11.884 1.00 92.00 98 ASP A O 1
ATOM 762 N N . ASN A 1 99 ? -4.891 1.085 12.306 1.00 91.75 99 ASN A N 1
ATOM 763 C CA . ASN A 1 99 ? -4.756 0.372 11.033 1.00 91.75 99 ASN A CA 1
ATOM 764 C C . ASN A 1 99 ? -5.006 1.303 9.840 1.00 91.75 99 ASN A C 1
ATOM 766 O O . ASN A 1 99 ? -4.217 1.352 8.897 1.00 91.75 99 ASN A O 1
ATOM 770 N N . LEU A 1 100 ? -6.063 2.113 9.890 1.00 92.31 100 LEU A N 1
ATOM 771 C CA . LEU A 1 100 ? -6.371 3.064 8.827 1.00 92.31 100 LEU A CA 1
ATOM 772 C C . LEU A 1 100 ? -5.247 4.094 8.637 1.00 92.31 100 LEU A C 1
ATOM 774 O O . LEU A 1 100 ? -4.929 4.447 7.499 1.00 92.31 100 LEU A O 1
ATOM 778 N N . LYS A 1 101 ? -4.610 4.549 9.722 1.00 92.88 101 LYS A N 1
ATOM 779 C CA . LYS A 1 101 ? -3.441 5.439 9.665 1.00 92.88 101 LYS A CA 1
ATOM 780 C C . LYS A 1 101 ? -2.219 4.756 9.064 1.00 92.88 101 LYS A C 1
ATOM 782 O O . LYS A 1 101 ? -1.579 5.362 8.205 1.00 92.88 101 LYS A O 1
ATOM 787 N N . ASP A 1 102 ? -1.899 3.526 9.461 1.00 92.81 102 ASP A N 1
ATOM 788 C CA . ASP A 1 102 ? -0.740 2.803 8.914 1.00 92.81 102 ASP A CA 1
ATOM 789 C C . ASP A 1 102 ? -0.909 2.508 7.418 1.00 92.81 102 ASP A C 1
ATOM 791 O O . ASP A 1 102 ? 0.023 2.649 6.620 1.00 92.81 102 ASP A O 1
ATOM 795 N N . HIS A 1 103 ? -2.126 2.159 7.007 1.00 91.50 103 HIS A N 1
ATOM 796 C CA . HIS A 1 103 ? -2.388 1.729 5.643 1.00 91.50 103 HIS A CA 1
ATOM 797 C C . HIS A 1 103 ? -2.720 2.873 4.685 1.00 91.50 103 HIS A C 1
ATOM 799 O O . HIS A 1 103 ? -2.222 2.855 3.557 1.00 91.50 103 HIS A O 1
ATOM 805 N N . ALA A 1 104 ? -3.511 3.869 5.101 1.00 88.88 104 ALA A N 1
ATOM 806 C CA . ALA A 1 104 ? -4.075 4.872 4.194 1.00 88.88 104 ALA A CA 1
ATOM 807 C C . ALA A 1 104 ? -3.851 6.330 4.617 1.00 88.88 104 ALA A C 1
ATOM 809 O O . ALA A 1 104 ? -3.339 7.112 3.819 1.00 88.88 104 ALA A O 1
ATOM 810 N N . THR A 1 105 ? -4.213 6.716 5.842 1.00 88.56 105 THR A N 1
ATOM 811 C CA . THR A 1 105 ? -4.376 8.141 6.202 1.00 88.56 105 THR A CA 1
ATOM 812 C C . THR A 1 105 ? -3.147 8.787 6.834 1.00 88.56 105 THR A C 1
ATOM 814 O O . THR A 1 105 ? -3.068 10.011 6.907 1.00 88.56 105 THR A O 1
ATOM 817 N N . GLY A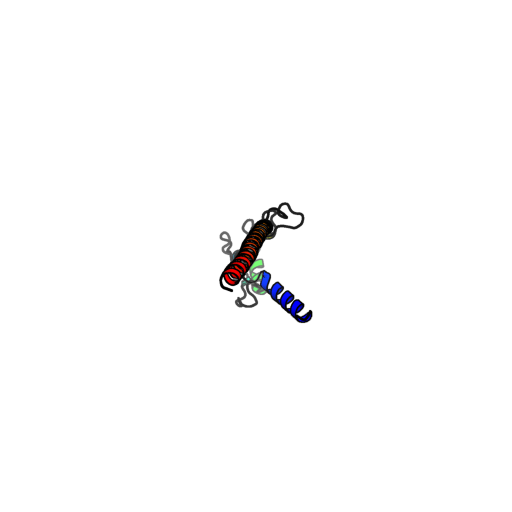 1 106 ? -2.169 8.000 7.282 1.00 87.75 106 GLY A N 1
ATOM 818 C CA . GLY A 1 106 ? -0.905 8.523 7.784 1.00 87.75 106 GLY A CA 1
ATOM 819 C C . GLY A 1 106 ? -0.065 9.161 6.676 1.00 87.75 106 GLY A C 1
ATOM 820 O O . GLY A 1 106 ? -0.046 8.691 5.541 1.00 87.75 106 GLY A O 1
ATOM 821 N N . THR A 1 107 ? 0.710 10.191 7.019 1.00 85.31 107 THR A N 1
ATOM 822 C CA . THR A 1 107 ? 1.611 10.899 6.087 1.00 85.31 107 THR A CA 1
ATOM 823 C C . THR A 1 107 ? 2.554 9.959 5.330 1.00 85.31 107 THR A C 1
ATOM 825 O O . THR A 1 107 ? 2.847 10.165 4.155 1.00 85.31 107 THR A O 1
ATOM 828 N N . PHE A 1 108 ? 3.020 8.911 6.010 1.00 86.06 108 PHE A N 1
ATOM 829 C CA . PHE A 1 108 ? 3.888 7.870 5.461 1.00 86.06 108 PHE A CA 1
ATOM 830 C C . PHE A 1 108 ? 3.214 6.501 5.497 1.00 86.06 108 PHE A C 1
ATOM 832 O O . PHE A 1 108 ? 3.897 5.479 5.649 1.00 86.06 108 PHE A O 1
ATOM 839 N N . SER A 1 109 ? 1.885 6.494 5.382 1.00 91.56 109 SER A N 1
ATOM 840 C CA . SER A 1 109 ? 1.120 5.267 5.238 1.00 91.56 109 SER A CA 1
ATOM 841 C C . SER A 1 109 ? 1.649 4.456 4.063 1.00 91.56 109 SER A C 1
ATOM 843 O O . SER A 1 109 ? 2.315 4.966 3.154 1.00 91.56 109 SER A O 1
ATOM 845 N N . ARG A 1 110 ? 1.377 3.161 4.064 1.00 88.94 110 ARG A N 1
ATOM 846 C CA . ARG A 1 110 ? 1.851 2.282 2.994 1.00 88.94 110 ARG A CA 1
ATOM 847 C C . ARG A 1 110 ? 1.269 2.683 1.632 1.00 88.94 110 ARG A C 1
ATOM 849 O O . ARG A 1 110 ? 2.016 2.678 0.657 1.00 88.94 110 ARG A O 1
ATOM 856 N N . LEU A 1 111 ? 0.010 3.135 1.561 1.00 89.81 111 LEU A N 1
ATOM 857 C CA . LEU A 1 111 ? -0.543 3.723 0.331 1.00 89.81 111 LEU A CA 1
ATOM 858 C C . LEU A 1 111 ? 0.192 5.002 -0.074 1.00 89.81 111 LEU A C 1
ATOM 860 O O . LEU A 1 111 ? 0.558 5.142 -1.240 1.00 89.81 111 LEU A O 1
ATOM 864 N N . ALA A 1 112 ? 0.483 5.894 0.876 1.00 90.69 112 ALA A N 1
ATOM 865 C CA . ALA A 1 112 ? 1.250 7.105 0.601 1.00 90.69 112 ALA A CA 1
ATOM 866 C C . ALA A 1 112 ? 2.671 6.785 0.105 1.00 90.69 112 ALA A C 1
ATOM 868 O O . ALA A 1 112 ? 3.168 7.441 -0.804 1.00 90.69 112 ALA A O 1
ATOM 869 N N . LYS A 1 113 ? 3.329 5.755 0.644 1.00 89.88 113 LYS A N 1
ATOM 870 C CA . LYS A 1 113 ? 4.639 5.284 0.161 1.00 89.88 113 LYS A CA 1
ATOM 871 C C . LYS A 1 113 ? 4.556 4.641 -1.220 1.00 89.88 113 LYS A C 1
ATOM 873 O O . LYS A 1 113 ? 5.501 4.765 -1.997 1.00 89.88 113 LYS A O 1
ATOM 878 N N . LYS A 1 114 ? 3.446 3.967 -1.528 1.00 89.19 114 LYS A N 1
ATOM 879 C CA . LYS A 1 114 ? 3.252 3.271 -2.800 1.00 89.19 114 LYS A CA 1
ATOM 880 C C . LYS A 1 114 ? 2.924 4.231 -3.939 1.00 89.19 114 LYS A C 1
ATOM 882 O O . LYS A 1 114 ? 3.635 4.233 -4.936 1.00 89.19 114 LYS A O 1
ATOM 887 N N . ALA A 1 115 ? 1.869 5.027 -3.777 1.00 88.94 115 ALA A N 1
ATOM 888 C CA . ALA A 1 115 ? 1.287 5.862 -4.828 1.00 88.94 115 ALA A CA 1
ATOM 889 C C . ALA A 1 115 ? 1.491 7.371 -4.613 1.00 88.94 115 ALA A C 1
ATOM 891 O O . ALA A 1 115 ? 1.269 8.157 -5.528 1.00 88.94 115 ALA A O 1
ATOM 892 N N . GLY A 1 116 ? 1.929 7.785 -3.422 1.00 89.62 116 GLY A N 1
ATOM 893 C CA . GLY A 1 116 ? 2.010 9.196 -3.060 1.00 89.62 116 GLY A CA 1
ATOM 894 C C . GLY A 1 116 ? 0.667 9.770 -2.619 1.00 89.62 116 GLY A C 1
ATOM 895 O O . GLY A 1 116 ? -0.399 9.212 -2.870 1.00 89.62 116 GLY A O 1
ATOM 896 N N . VAL A 1 117 ? 0.727 10.911 -1.938 1.00 89.38 117 VAL A N 1
ATOM 897 C CA . VAL A 1 117 ? -0.433 11.761 -1.651 1.00 89.38 117 VAL A CA 1
ATOM 898 C C . VAL A 1 117 ? -0.224 13.071 -2.395 1.00 89.38 117 VAL A C 1
ATOM 900 O O . VAL A 1 117 ? 0.848 13.669 -2.278 1.00 89.38 117 VAL A O 1
ATOM 903 N N . ALA A 1 118 ? -1.228 13.496 -3.166 1.00 84.50 118 ALA A N 1
ATOM 904 C CA . ALA A 1 118 ? -1.196 14.775 -3.870 1.00 84.50 118 ALA A CA 1
ATOM 905 C C . ALA A 1 118 ? -0.931 15.918 -2.877 1.00 84.50 118 ALA A C 1
ATOM 907 O O . ALA A 1 118 ? -1.447 15.899 -1.761 1.00 84.50 118 ALA A O 1
ATOM 908 N N . ASP A 1 119 ? -0.067 16.858 -3.264 1.00 84.88 119 ASP A N 1
ATOM 909 C CA . ASP A 1 119 ? 0.390 17.982 -2.429 1.00 84.88 119 ASP A CA 1
ATOM 910 C C . ASP A 1 119 ? 1.078 17.586 -1.103 1.00 84.88 119 ASP A C 1
ATOM 912 O O . ASP A 1 119 ? 1.386 18.434 -0.264 1.00 84.88 119 ASP A O 1
ATOM 916 N N . GLY A 1 120 ? 1.368 16.295 -0.910 1.00 84.31 120 GLY A N 1
ATOM 917 C CA . GLY A 1 120 ? 2.059 15.755 0.255 1.00 84.31 120 GLY A CA 1
ATOM 918 C C . GLY A 1 120 ? 3.555 15.533 0.029 1.00 84.31 120 GLY A C 1
ATOM 919 O O . GLY A 1 120 ? 4.065 15.518 -1.091 1.00 84.31 120 GLY A O 1
ATOM 920 N N . VAL A 1 121 ? 4.280 15.256 1.116 1.00 86.88 121 VAL A N 1
ATOM 921 C CA . VAL A 1 121 ? 5.729 14.956 1.079 1.00 86.88 121 VAL A CA 1
ATOM 922 C C . VAL A 1 121 ? 6.076 13.679 0.296 1.00 86.88 121 VAL A C 1
ATOM 924 O O . VAL A 1 121 ? 7.221 13.487 -0.115 1.00 86.88 121 VAL A O 1
ATOM 927 N N . THR A 1 122 ? 5.092 12.803 0.073 1.00 88.62 122 THR A N 1
ATOM 928 C CA . THR A 1 122 ? 5.231 11.552 -0.686 1.00 88.62 122 THR A CA 1
ATOM 929 C C . THR A 1 122 ? 4.865 11.685 -2.167 1.00 88.62 122 THR A C 1
ATOM 931 O O . THR A 1 122 ? 5.039 10.722 -2.915 1.00 88.62 122 THR A O 1
ATOM 934 N N . ALA A 1 123 ? 4.407 12.858 -2.627 1.00 86.62 123 ALA A N 1
ATOM 935 C CA . ALA A 1 123 ? 3.927 13.072 -3.998 1.00 86.62 123 ALA A CA 1
ATOM 936 C C . ALA A 1 123 ? 4.941 12.638 -5.070 1.00 86.62 123 ALA A C 1
ATOM 938 O O . ALA A 1 123 ? 4.579 11.985 -6.043 1.00 86.62 123 ALA A O 1
ATOM 939 N N . ASN A 1 124 ? 6.225 12.936 -4.850 1.00 87.38 124 ASN A N 1
ATOM 940 C CA . ASN A 1 124 ? 7.298 12.642 -5.807 1.00 87.38 124 ASN A CA 1
ATOM 941 C C . ASN A 1 124 ? 8.315 11.609 -5.299 1.00 87.38 124 ASN A C 1
ATOM 943 O O . ASN A 1 124 ? 9.267 11.289 -5.997 1.00 87.38 124 ASN A O 1
ATOM 947 N N . THR A 1 125 ? 8.153 11.099 -4.076 1.00 87.38 125 THR A N 1
ATOM 948 C CA . THR A 1 125 ? 9.132 10.194 -3.439 1.00 87.38 125 THR A CA 1
ATOM 949 C C . THR A 1 125 ? 8.614 8.764 -3.262 1.00 87.38 125 THR A C 1
ATOM 951 O O . THR A 1 125 ? 9.300 7.927 -2.664 1.00 87.38 125 THR A O 1
ATOM 954 N N . ASN A 1 126 ? 7.431 8.471 -3.806 1.00 92.25 126 ASN A N 1
ATOM 955 C CA . ASN A 1 126 ? 6.767 7.172 -3.738 1.00 92.25 126 ASN A CA 1
ATOM 956 C C . ASN A 1 126 ? 7.314 6.152 -4.757 1.00 92.25 126 ASN A C 1
ATOM 958 O O . ASN A 1 126 ? 8.055 6.489 -5.682 1.00 92.25 126 ASN A O 1
ATOM 962 N N . GLU A 1 127 ? 6.957 4.884 -4.560 1.00 90.38 127 GLU A N 1
ATOM 963 C CA . GLU A 1 127 ? 7.406 3.767 -5.398 1.00 90.38 127 GLU A CA 1
ATOM 964 C C . GLU A 1 127 ? 6.922 3.866 -6.846 1.00 90.38 127 GLU A C 1
ATOM 966 O O . GLU A 1 127 ? 7.698 3.577 -7.751 1.00 90.38 127 GLU A O 1
ATOM 971 N N . MET A 1 128 ? 5.673 4.277 -7.080 1.00 91.00 128 MET A N 1
ATOM 972 C CA . MET A 1 128 ? 5.131 4.398 -8.436 1.00 91.00 128 MET A CA 1
ATOM 973 C C . MET A 1 128 ? 5.865 5.472 -9.242 1.00 91.00 128 MET A C 1
ATOM 975 O O . MET A 1 128 ? 6.224 5.222 -10.389 1.00 91.00 128 MET A O 1
ATOM 979 N N . THR A 1 129 ? 6.153 6.634 -8.650 1.00 92.12 129 THR A N 1
ATOM 980 C CA . THR A 1 129 ? 6.945 7.683 -9.307 1.00 92.12 129 THR A CA 1
ATOM 981 C C . THR A 1 129 ? 8.338 7.169 -9.670 1.00 92.12 129 THR A C 1
ATOM 983 O O . THR A 1 129 ? 8.770 7.345 -10.808 1.00 92.12 129 THR A O 1
ATOM 986 N N . LYS A 1 130 ? 9.009 6.464 -8.750 1.00 93.31 130 LYS A N 1
ATOM 987 C CA . LYS A 1 130 ? 10.332 5.870 -9.009 1.00 93.31 130 LYS A CA 1
ATOM 988 C C . LYS A 1 130 ? 10.291 4.820 -10.119 1.00 93.31 130 LYS A C 1
ATOM 990 O O . LYS A 1 130 ? 11.100 4.883 -11.035 1.00 93.31 130 LYS A O 1
ATOM 995 N N . ASP A 1 131 ? 9.326 3.903 -10.083 1.00 93.31 131 ASP A N 1
ATOM 996 C CA . ASP A 1 131 ? 9.151 2.873 -11.116 1.00 93.31 131 ASP A CA 1
ATOM 997 C C . ASP A 1 131 ? 8.863 3.506 -12.490 1.00 93.31 131 ASP A C 1
ATOM 999 O O . ASP A 1 131 ? 9.426 3.088 -13.501 1.00 93.31 131 ASP A O 1
ATOM 1003 N N . ILE A 1 132 ? 8.067 4.579 -12.545 1.00 93.81 132 ILE A N 1
ATOM 1004 C CA . ILE A 1 132 ? 7.835 5.341 -13.781 1.00 93.81 132 ILE A CA 1
ATOM 1005 C C . ILE A 1 132 ? 9.136 5.965 -14.300 1.00 93.81 132 ILE A C 1
ATOM 1007 O O . ILE A 1 132 ? 9.407 5.901 -15.502 1.00 93.81 132 ILE A O 1
ATOM 1011 N N . GLU A 1 133 ? 9.940 6.581 -13.436 1.00 94.88 133 GLU A N 1
ATOM 1012 C CA . GLU A 1 133 ? 11.221 7.182 -13.823 1.00 94.88 133 GLU A CA 1
ATOM 1013 C C . GLU A 1 133 ? 12.228 6.133 -14.314 1.00 94.88 133 GLU A C 1
ATOM 1015 O O . GLU A 1 133 ? 12.862 6.320 -15.357 1.00 94.88 133 GLU A O 1
ATOM 1020 N N . GLU A 1 134 ? 12.325 4.996 -13.626 1.00 95.94 134 GLU A N 1
ATOM 1021 C CA . GLU A 1 134 ? 13.168 3.866 -14.024 1.00 95.94 134 GLU A CA 1
ATOM 1022 C C . GLU A 1 134 ? 12.739 3.295 -15.379 1.00 95.94 134 GLU A C 1
ATOM 1024 O O . GLU A 1 134 ? 13.577 3.082 -16.263 1.00 95.94 134 GLU A O 1
ATOM 1029 N N . ARG A 1 135 ? 11.431 3.125 -15.600 1.00 96.06 135 ARG A N 1
ATOM 1030 C CA . ARG A 1 135 ? 10.887 2.687 -16.894 1.00 96.06 135 ARG A CA 1
ATOM 1031 C C . ARG A 1 135 ? 11.167 3.689 -18.002 1.00 96.06 135 ARG A C 1
ATOM 1033 O O . ARG A 1 135 ? 11.551 3.271 -19.090 1.00 96.06 135 ARG A O 1
ATOM 1040 N N . LYS A 1 136 ? 11.017 4.994 -17.754 1.00 96.56 136 LYS A N 1
ATOM 1041 C CA . LYS A 1 136 ? 11.363 6.037 -18.736 1.00 96.56 136 LYS A CA 1
ATOM 1042 C C . LYS A 1 136 ? 12.831 5.943 -19.138 1.00 96.56 136 LYS A C 1
ATOM 1044 O O . LYS A 1 136 ? 13.133 5.956 -20.327 1.00 96.56 136 LYS A O 1
ATOM 1049 N N . LYS A 1 137 ? 13.729 5.774 -18.166 1.00 97.38 137 LYS A N 1
ATOM 1050 C CA . LYS A 1 137 ? 15.160 5.587 -18.427 1.00 97.38 137 LYS A CA 1
ATOM 1051 C C . LYS A 1 137 ? 15.423 4.339 -19.272 1.00 97.38 137 LYS A C 1
ATOM 1053 O O . LYS A 1 137 ? 16.183 4.417 -20.235 1.00 97.38 137 LYS A O 1
ATOM 1058 N N . LEU A 1 138 ? 14.780 3.216 -18.949 1.00 97.19 138 LEU A N 1
ATOM 1059 C CA . LEU A 1 138 ? 14.895 1.981 -19.726 1.00 97.19 138 LEU A CA 1
ATOM 1060 C C . LEU A 1 138 ? 14.390 2.168 -21.164 1.00 97.19 138 LEU A C 1
ATOM 1062 O O . LEU A 1 138 ? 15.062 1.750 -22.103 1.00 97.19 138 LEU A O 1
ATOM 1066 N N . ILE A 1 139 ? 13.249 2.837 -21.347 1.00 97.31 139 ILE A N 1
ATOM 1067 C CA . ILE A 1 139 ? 12.703 3.160 -22.673 1.00 97.31 139 ILE A CA 1
ATOM 1068 C C . ILE A 1 139 ? 13.717 3.975 -23.478 1.00 97.31 139 ILE A C 1
ATOM 1070 O O . ILE A 1 139 ? 14.014 3.609 -24.613 1.00 97.31 139 ILE A O 1
ATOM 1074 N N . THR A 1 140 ? 14.302 5.024 -22.894 1.00 97.75 140 THR A N 1
ATOM 1075 C CA . THR A 1 140 ? 15.325 5.834 -23.571 1.00 97.75 140 THR A CA 1
ATOM 1076 C C . THR A 1 140 ? 16.541 4.997 -23.966 1.00 97.75 140 THR A C 1
ATOM 1078 O O . THR A 1 140 ? 16.996 5.084 -25.101 1.00 97.75 140 THR A O 1
ATOM 1081 N N . GLN A 1 141 ? 17.035 4.130 -23.078 1.00 97.44 141 GLN A N 1
ATOM 1082 C CA . GLN A 1 141 ? 18.157 3.235 -23.389 1.00 97.44 141 GLN A CA 1
ATOM 1083 C C . GLN A 1 141 ? 17.831 2.275 -24.540 1.00 97.44 141 GLN A C 1
ATOM 1085 O O . GLN A 1 141 ? 18.655 2.070 -25.430 1.00 97.44 141 GLN A O 1
ATOM 1090 N N . MET A 1 142 ? 16.625 1.705 -24.546 1.00 97.12 142 MET A N 1
ATOM 1091 C CA . MET A 1 142 ? 16.170 0.823 -25.620 1.00 97.12 142 MET A CA 1
ATOM 1092 C C . MET A 1 142 ? 16.038 1.568 -26.953 1.00 97.12 142 MET A C 1
ATOM 1094 O O . MET A 1 142 ? 16.405 1.016 -27.987 1.00 97.12 142 MET A O 1
ATOM 1098 N N . GLN A 1 143 ? 15.555 2.812 -26.937 1.00 95.94 143 GLN A N 1
ATOM 1099 C CA . GLN A 1 143 ? 15.469 3.660 -28.129 1.00 95.94 143 GLN A CA 1
ATOM 1100 C C . GLN A 1 143 ? 16.857 3.972 -28.698 1.00 95.94 143 GLN A C 1
ATOM 1102 O O . GLN A 1 143 ? 17.067 3.786 -29.893 1.00 95.94 143 GLN A O 1
ATOM 1107 N N . THR A 1 144 ? 17.823 4.353 -27.854 1.00 97.62 144 THR A N 1
ATOM 1108 C CA . THR A 1 144 ? 19.213 4.574 -28.284 1.00 97.62 144 THR A CA 1
ATOM 1109 C C . THR A 1 144 ? 19.816 3.310 -28.897 1.00 97.62 144 THR A C 1
ATOM 1111 O O . THR A 1 144 ? 20.361 3.363 -29.994 1.00 97.62 144 THR A O 1
ATOM 1114 N N . ALA A 1 145 ? 19.645 2.153 -28.252 1.00 97.12 145 ALA A N 1
ATOM 1115 C CA . ALA A 1 145 ? 20.164 0.887 -28.768 1.00 97.12 145 ALA A CA 1
ATOM 1116 C C . ALA A 1 145 ? 19.515 0.460 -30.101 1.00 97.12 145 ALA A C 1
ATOM 1118 O O . ALA A 1 145 ? 20.158 -0.196 -30.922 1.00 97.12 145 ALA A O 1
ATOM 1119 N N . LEU A 1 146 ? 18.238 0.790 -30.322 1.00 97.12 146 LEU A N 1
ATOM 1120 C CA . LEU A 1 146 ? 17.570 0.561 -31.607 1.00 97.12 146 LEU A CA 1
ATOM 1121 C C . LEU A 1 146 ? 18.146 1.460 -32.699 1.00 97.12 146 LEU A C 1
ATOM 1123 O O . LEU A 1 146 ? 18.427 0.965 -33.788 1.00 97.12 146 LEU A O 1
ATOM 1127 N N . GLN A 1 147 ? 18.378 2.734 -32.389 1.00 96.50 147 GLN A N 1
ATOM 1128 C CA . GLN A 1 147 ? 18.946 3.684 -33.338 1.00 96.50 147 GLN A CA 1
ATOM 1129 C C . GLN A 1 147 ? 20.383 3.314 -33.731 1.00 96.50 147 GLN A C 1
ATOM 1131 O O . GLN A 1 147 ? 20.703 3.265 -34.912 1.00 96.50 147 GLN A O 1
ATOM 1136 N N . GLU A 1 148 ? 21.222 2.914 -32.773 1.00 97.00 148 GLU A N 1
ATOM 1137 C CA . GLU A 1 148 ? 22.576 2.416 -33.064 1.00 97.00 148 GLU A CA 1
ATOM 1138 C C . GLU A 1 148 ? 22.564 1.180 -33.979 1.00 97.00 148 GLU A C 1
ATOM 1140 O O . GLU A 1 148 ? 23.410 1.034 -34.866 1.00 97.00 148 GLU A O 1
ATOM 1145 N N . LYS A 1 149 ? 21.599 0.271 -33.786 1.00 96.25 149 LYS A N 1
ATOM 1146 C CA . LYS A 1 149 ? 21.427 -0.895 -34.665 1.00 96.25 149 LYS A CA 1
ATOM 1147 C C . LYS A 1 149 ? 20.994 -0.492 -36.067 1.00 96.25 149 LYS A C 1
ATOM 1149 O O . LYS A 1 149 ? 21.482 -1.083 -37.030 1.00 96.25 149 LYS A O 1
ATOM 1154 N N . GLU A 1 150 ? 20.087 0.468 -36.179 1.00 95.06 150 GLU A N 1
ATOM 1155 C CA . GLU A 1 150 ? 19.633 1.014 -37.454 1.00 95.06 150 GLU A CA 1
ATOM 1156 C C . GLU A 1 150 ? 20.802 1.658 -38.219 1.00 95.06 150 GLU A C 1
ATOM 1158 O O . GLU A 1 150 ? 21.079 1.260 -39.352 1.00 95.06 150 GLU A O 1
ATOM 1163 N N . ASP A 1 151 ? 21.581 2.527 -37.572 1.00 95.75 151 ASP A N 1
ATOM 1164 C CA . ASP A 1 151 ? 22.757 3.180 -38.166 1.00 95.75 151 ASP A CA 1
ATOM 1165 C C . ASP A 1 151 ? 23.824 2.165 -38.618 1.00 95.75 151 ASP A C 1
ATOM 1167 O O . ASP A 1 151 ? 24.413 2.276 -39.703 1.00 95.75 151 ASP A O 1
ATOM 1171 N N . ALA A 1 152 ? 24.056 1.121 -37.817 1.00 96.25 152 ALA A N 1
ATOM 1172 C CA . ALA A 1 152 ? 24.978 0.044 -38.166 1.00 96.25 152 ALA A CA 1
ATOM 1173 C C . ALA A 1 152 ? 24.497 -0.767 -39.381 1.00 96.25 152 ALA A C 1
ATOM 1175 O O . ALA A 1 152 ? 25.313 -1.177 -40.215 1.00 96.25 152 ALA A O 1
ATOM 1176 N N . LEU A 1 153 ? 23.189 -1.015 -39.498 1.00 96.12 153 LEU A N 1
ATOM 1177 C CA . LEU A 1 153 ? 22.598 -1.691 -40.653 1.00 96.12 153 LEU A CA 1
ATOM 1178 C C . LEU A 1 153 ? 22.683 -0.825 -41.911 1.00 96.12 153 LEU A C 1
ATOM 1180 O O . LEU A 1 153 ? 23.096 -1.345 -42.948 1.00 96.12 153 LEU A O 1
ATOM 1184 N N . TYR A 1 154 ? 22.399 0.476 -41.817 1.00 94.69 154 TYR A N 1
ATOM 1185 C CA . TYR A 1 154 ? 22.593 1.406 -42.933 1.00 94.69 154 TYR A CA 1
ATOM 1186 C C . TYR A 1 154 ? 24.045 1.435 -43.398 1.00 94.69 154 TYR A C 1
ATOM 1188 O O . TYR A 1 154 ? 24.312 1.307 -44.588 1.00 94.69 154 TYR A O 1
ATOM 1196 N N . THR A 1 155 ? 25.002 1.505 -42.472 1.00 95.25 155 THR A N 1
ATOM 1197 C CA . THR A 1 155 ? 26.433 1.490 -42.812 1.00 95.25 155 THR A CA 1
ATOM 1198 C C . THR A 1 155 ? 26.832 0.205 -43.544 1.00 95.25 155 THR A C 1
ATOM 1200 O O . THR A 1 155 ? 27.550 0.248 -44.549 1.00 95.25 155 THR A O 1
ATOM 1203 N N . LYS A 1 156 ? 26.348 -0.956 -43.079 1.00 93.19 156 LYS A N 1
ATOM 1204 C CA . LYS A 1 156 ? 26.568 -2.241 -43.762 1.00 93.19 156 LYS A CA 1
ATOM 1205 C C . LYS A 1 156 ? 25.945 -2.256 -45.153 1.00 93.19 156 LYS A C 1
ATOM 1207 O O . LYS A 1 156 ? 26.589 -2.726 -46.085 1.00 93.19 156 LYS A O 1
ATOM 1212 N N . TYR A 1 157 ? 24.729 -1.738 -45.292 1.00 94.19 157 TYR A N 1
ATOM 1213 C CA . TYR A 1 157 ? 24.031 -1.668 -46.569 1.00 94.19 157 TYR A CA 1
ATOM 1214 C C . TYR A 1 157 ? 24.775 -0.771 -47.571 1.00 94.19 157 TYR A C 1
ATOM 1216 O O . TYR A 1 157 ? 25.116 -1.239 -48.653 1.00 94.19 157 TYR A O 1
ATOM 1224 N N . SER A 1 158 ? 25.174 0.443 -47.181 1.00 93.31 158 SER A N 1
ATOM 1225 C CA . SER A 1 158 ? 25.976 1.342 -48.028 1.00 93.31 158 SER A CA 1
ATOM 1226 C C . SER A 1 158 ? 27.324 0.728 -48.431 1.00 93.31 158 SER A C 1
ATOM 1228 O O . SER A 1 158 ? 27.790 0.900 -49.557 1.00 93.31 158 SER A O 1
ATOM 1230 N N . THR A 1 159 ? 27.955 -0.032 -47.528 1.00 94.06 159 THR A N 1
ATOM 1231 C CA . THR A 1 159 ? 29.195 -0.768 -47.835 1.00 94.06 159 THR A CA 1
ATOM 1232 C C . THR A 1 159 ? 28.949 -1.871 -48.867 1.00 94.06 159 THR A C 1
ATOM 1234 O O . THR A 1 159 ? 29.749 -2.044 -49.787 1.00 94.06 159 THR A O 1
ATOM 1237 N N . LEU A 1 160 ? 27.843 -2.612 -48.745 1.00 93.50 160 LEU A N 1
ATOM 1238 C CA . LEU A 1 160 ? 27.446 -3.626 -49.722 1.00 93.50 160 LEU A CA 1
ATOM 1239 C C . LEU A 1 160 ? 27.151 -3.004 -51.091 1.00 93.50 160 LEU A C 1
ATOM 1241 O O . LEU A 1 160 ? 27.634 -3.530 -52.089 1.00 93.50 160 LEU A O 1
ATOM 1245 N N . GLU A 1 161 ? 26.437 -1.878 -51.151 1.00 90.38 161 GLU A N 1
ATOM 1246 C CA . GLU A 1 161 ? 26.170 -1.162 -52.407 1.00 90.38 161 GLU A CA 1
ATOM 1247 C C . GLU A 1 161 ? 27.458 -0.687 -53.087 1.00 90.38 161 GLU A C 1
ATOM 1249 O O . GLU A 1 161 ? 27.647 -0.913 -54.283 1.00 90.38 161 GLU A O 1
ATOM 1254 N N . SER A 1 162 ? 28.383 -0.098 -52.324 1.00 90.38 162 SER A N 1
ATOM 1255 C CA . SER A 1 162 ? 29.686 0.335 -52.841 1.00 90.38 162 SER A CA 1
ATOM 1256 C C . SER A 1 162 ? 30.505 -0.840 -53.391 1.00 90.38 162 SER A C 1
ATOM 1258 O O . SER A 1 162 ? 31.051 -0.775 -54.497 1.00 90.38 162 SER A O 1
ATOM 1260 N N . ASN A 1 163 ? 30.532 -1.962 -52.665 1.00 91.62 163 ASN A N 1
ATOM 1261 C CA . ASN A 1 163 ? 31.215 -3.175 -53.110 1.00 91.62 163 ASN A CA 1
ATOM 1262 C C . ASN A 1 163 ? 30.566 -3.776 -54.363 1.00 91.62 163 ASN A C 1
ATOM 1264 O O . ASN A 1 163 ? 31.284 -4.195 -55.268 1.00 91.62 163 ASN A O 1
ATOM 1268 N N . LEU A 1 164 ? 29.233 -3.800 -54.450 1.00 90.94 164 LEU A N 1
ATOM 1269 C CA . LEU A 1 164 ? 28.514 -4.268 -55.639 1.00 90.94 164 LEU A CA 1
ATOM 1270 C C . LEU A 1 164 ? 28.813 -3.392 -56.858 1.00 90.94 164 LEU A C 1
ATOM 1272 O O . LEU A 1 164 ? 29.112 -3.925 -57.925 1.00 90.94 164 LEU A O 1
ATOM 1276 N N . ALA A 1 165 ? 28.811 -2.067 -56.697 1.00 90.00 165 ALA A N 1
ATOM 1277 C CA . ALA A 1 165 ? 29.184 -1.142 -57.764 1.00 90.00 165 ALA A CA 1
ATOM 1278 C C . ALA A 1 165 ? 30.631 -1.378 -58.234 1.00 90.00 165 ALA A C 1
ATOM 1280 O O . ALA A 1 165 ? 30.899 -1.451 -59.438 1.00 90.00 165 ALA A O 1
ATOM 1281 N N . SER A 1 166 ? 31.563 -1.576 -57.294 1.00 87.12 166 SER A N 1
ATOM 1282 C CA . SER A 1 166 ? 32.950 -1.930 -57.609 1.00 87.12 166 SER A CA 1
ATOM 1283 C C . SER A 1 166 ? 33.043 -3.256 -58.370 1.00 87.12 166 SER A C 1
ATOM 1285 O O . SER A 1 166 ? 33.668 -3.304 -59.430 1.00 87.12 166 SER A O 1
ATOM 1287 N N . LEU A 1 167 ? 32.377 -4.315 -57.900 1.00 90.31 167 LEU A N 1
ATOM 1288 C CA . LEU A 1 167 ? 32.351 -5.619 -58.570 1.00 90.31 167 LEU A CA 1
ATOM 1289 C C . LEU A 1 167 ? 31.773 -5.525 -59.983 1.00 90.31 167 LEU A C 1
ATOM 1291 O O . LEU A 1 167 ? 32.325 -6.118 -60.906 1.00 90.31 167 LEU A O 1
ATOM 1295 N N . GLN A 1 168 ? 30.716 -4.739 -60.187 1.00 85.88 168 GLN A N 1
ATOM 1296 C CA . GLN A 1 168 ? 30.130 -4.547 -61.509 1.00 85.88 168 GLN A CA 1
ATOM 1297 C C . GLN A 1 168 ? 31.085 -3.809 -62.459 1.00 85.88 168 GLN A C 1
ATOM 1299 O O . GLN A 1 168 ? 31.204 -4.185 -63.630 1.00 85.88 168 GLN A O 1
ATOM 1304 N N . SER A 1 169 ? 31.829 -2.815 -61.963 1.00 86.94 169 SER A N 1
ATOM 1305 C CA . SER A 1 169 ? 32.887 -2.157 -62.743 1.00 86.94 169 SER A CA 1
ATOM 1306 C C . SER A 1 169 ? 34.043 -3.106 -63.098 1.00 86.94 169 SER A C 1
ATOM 1308 O O . SER A 1 169 ? 34.537 -3.085 -64.229 1.00 86.94 169 SER A O 1
ATOM 1310 N N . GLN A 1 170 ? 34.425 -4.002 -62.180 1.00 85.12 170 GLN A N 1
ATOM 1311 C CA . GLN A 1 170 ? 35.451 -5.023 -62.416 1.00 85.12 170 GLN A CA 1
ATOM 1312 C C . GLN A 1 170 ? 34.982 -6.062 -63.438 1.00 85.12 170 GLN A C 1
ATOM 1314 O O . GLN A 1 170 ? 35.719 -6.378 -64.370 1.00 85.12 170 GLN A O 1
ATOM 1319 N N . GLN A 1 171 ? 33.743 -6.550 -63.317 1.00 85.88 171 GLN A N 1
ATOM 1320 C CA . GLN A 1 171 ? 33.141 -7.478 -64.274 1.00 85.88 171 GLN A CA 1
ATOM 1321 C C . GLN A 1 171 ? 33.056 -6.862 -65.674 1.00 85.88 171 GLN A C 1
ATOM 1323 O O . GLN A 1 171 ? 33.369 -7.533 -66.658 1.00 85.88 171 GLN A O 1
ATOM 1328 N N . SER A 1 172 ? 32.678 -5.587 -65.771 1.00 80.75 172 SER A N 1
ATOM 1329 C CA . SER A 1 172 ? 32.630 -4.857 -67.044 1.00 80.75 172 SER A CA 1
ATOM 1330 C C . SER A 1 172 ? 34.024 -4.720 -67.663 1.00 80.75 172 SER A C 1
ATOM 1332 O O . SER A 1 172 ? 34.198 -4.987 -68.850 1.00 80.75 172 SER A O 1
ATOM 1334 N N . SER A 1 173 ? 35.030 -4.389 -66.846 1.00 82.56 173 SER A N 1
ATOM 1335 C CA . SER A 1 173 ? 36.427 -4.294 -67.285 1.00 82.56 173 SER A CA 1
ATOM 1336 C C . SER A 1 173 ? 36.943 -5.640 -67.799 1.00 82.56 173 SER A C 1
ATOM 1338 O O . SER A 1 173 ? 37.452 -5.714 -68.911 1.00 82.56 173 SER A O 1
ATOM 1340 N N . LEU A 1 174 ? 36.746 -6.727 -67.047 1.00 80.62 174 LEU A N 1
ATOM 1341 C CA . LEU A 1 174 ? 37.122 -8.084 -67.465 1.00 80.62 174 LEU A CA 1
ATOM 1342 C C . LEU A 1 174 ? 36.416 -8.498 -68.758 1.00 80.62 174 LEU A C 1
ATOM 1344 O O . LEU A 1 174 ? 37.065 -8.996 -69.669 1.00 80.62 174 LEU A O 1
ATOM 1348 N N . SER A 1 175 ? 35.113 -8.239 -68.875 1.00 79.62 175 SER A N 1
ATOM 1349 C CA . SER A 1 175 ? 34.347 -8.558 -70.087 1.00 79.62 175 SER A CA 1
ATOM 1350 C C . SER A 1 175 ? 34.879 -7.820 -71.321 1.00 79.62 175 SER A C 1
ATOM 1352 O O . SER A 1 175 ? 34.901 -8.400 -72.401 1.00 79.62 175 SER A O 1
ATOM 1354 N N . SER A 1 176 ? 35.368 -6.584 -71.162 1.00 75.75 176 SER A N 1
ATOM 1355 C CA . SER A 1 176 ? 36.000 -5.821 -72.251 1.00 75.75 176 SER A CA 1
ATOM 1356 C C . SER A 1 176 ? 37.379 -6.344 -72.673 1.00 75.75 176 SER A C 1
ATOM 1358 O O . SER A 1 176 ? 37.801 -6.080 -73.791 1.00 75.75 176 SER A O 1
ATOM 1360 N N . TYR A 1 177 ? 38.066 -7.111 -71.817 1.00 73.94 177 TYR A N 1
ATOM 1361 C CA . TYR A 1 177 ? 39.332 -7.772 -72.161 1.00 73.94 177 TYR A CA 1
ATOM 1362 C C . TYR A 1 177 ? 39.141 -9.102 -72.906 1.00 73.94 177 TYR A C 1
ATOM 1364 O O . TYR A 1 177 ? 40.095 -9.603 -73.496 1.00 73.94 177 TYR A O 1
ATOM 1372 N N . PHE A 1 178 ? 37.941 -9.690 -72.862 1.00 70.31 178 PHE A N 1
ATOM 1373 C CA . PHE A 1 178 ? 37.614 -10.958 -73.528 1.00 70.31 178 PHE A CA 1
ATOM 1374 C C . PHE A 1 178 ? 36.795 -10.778 -74.825 1.00 70.31 178 PHE A C 1
ATOM 1376 O O . PHE A 1 178 ? 36.304 -11.773 -75.362 1.00 70.31 178 PHE A O 1
ATOM 1383 N N . GLN A 1 179 ? 36.647 -9.541 -75.318 1.00 51.81 179 GLN A N 1
ATOM 1384 C CA . GLN A 1 179 ? 36.051 -9.200 -76.620 1.00 51.81 179 GLN A CA 1
ATOM 1385 C C . GLN A 1 179 ? 37.107 -8.840 -77.664 1.00 51.81 179 GLN A C 1
ATOM 1387 O O . GLN A 1 179 ? 38.139 -8.246 -77.285 1.00 51.81 179 GLN A O 1
#

InterPro domains:
  IPR010809 Flagellar hook-associated protein 2, C-terminal [PF07195] (3-168)
  IPR040026 Flagellar hook-associated protein 2 [PTHR30288] (11-178)

Sequence (179 aa):
MSDSEIEKLEKKAQTGLLKNDSYLRNFADDMKLTMTTMLEKSGLSLEKIGINPVEDYSTQNGLFTIDEDKLLSAIEENPDGIKELFSGKDGIVTKLSDNLKDHATGTFSRLAKKAGVADGVTANTNEMTKDIEERKKLITQMQTALQEKEDALYTKYSTLESNLASLQSQQSSLSSYFQ